Protein AF-A0A9P7FDF6-F1 (afdb_monomer_lite)

Foldseek 3Di:
DLQCCVFPCVVPQAEAEAEDCDDDDPVRVVVVVVRHPHHYHYYHAPPCLQADDPPDDVVVLQVQLVVCVVVVPPPSNDRNVVSVVSNVVPNVCVDPVNVPDPDDDDDDPPDHDPHHDPDDVVVVCVVVVNDDDDDDDDDDDCSVCVCPVVVVVVVVVVVVVVVVPPPPDDD

pLDDT: mean 92.65, std 12.64, range [38.56, 98.75]

Structure (mmCIF, N/CA/C/O backbone):
data_AF-A0A9P7FDF6-F1
#
_entry.id   AF-A0A9P7FDF6-F1
#
loop_
_atom_site.group_PDB
_atom_site.id
_atom_site.type_symbol
_atom_site.label_atom_id
_atom_site.label_alt_id
_atom_site.label_comp_id
_atom_site.label_asym_id
_atom_site.label_entity_id
_atom_site.label_seq_id
_atom_site.pdbx_PDB_ins_code
_atom_site.Cartn_x
_atom_site.Cartn_y
_atom_site.Cartn_z
_atom_site.occupancy
_atom_site.B_iso_or_equiv
_atom_site.auth_seq_id
_atom_site.auth_comp_id
_atom_site.auth_asym_id
_atom_site.auth_atom_id
_atom_site.pdbx_PDB_model_num
ATOM 1 N N . MET A 1 1 ? -6.580 10.955 6.984 1.00 92.31 1 MET A N 1
ATOM 2 C CA . MET A 1 1 ? -6.938 10.456 8.333 1.00 92.31 1 MET A CA 1
ATOM 3 C C . MET A 1 1 ? -8.246 11.041 8.849 1.00 92.31 1 MET A C 1
ATOM 5 O O . MET A 1 1 ? -9.162 10.263 9.048 1.00 92.31 1 MET A O 1
ATOM 9 N N . LYS A 1 2 ? -8.393 12.373 8.968 1.00 94.31 2 LYS A N 1
ATOM 10 C CA . LYS A 1 2 ? -9.653 13.003 9.414 1.00 94.31 2 LYS A CA 1
ATOM 11 C C . LYS A 1 2 ? -10.905 12.474 8.693 1.00 94.31 2 LYS A C 1
ATOM 13 O O . LYS A 1 2 ? -11.865 12.114 9.348 1.00 94.31 2 LYS A O 1
ATOM 18 N N . GLN A 1 3 ? -10.859 12.329 7.365 1.00 96.00 3 GLN A N 1
ATOM 19 C CA . GLN A 1 3 ? -11.958 11.736 6.585 1.00 96.00 3 GLN A CA 1
ATOM 20 C C . GLN A 1 3 ? -12.319 10.305 7.027 1.00 96.00 3 GLN A C 1
ATOM 22 O O . GLN A 1 3 ? -13.494 9.975 7.111 1.00 96.00 3 GLN A O 1
ATOM 27 N N . LEU A 1 4 ? -11.333 9.458 7.341 1.00 96.81 4 LEU A N 1
ATOM 28 C CA . LEU A 1 4 ? -11.598 8.109 7.850 1.00 96.81 4 LEU A CA 1
ATOM 29 C C . LEU A 1 4 ? -12.177 8.136 9.257 1.00 96.81 4 LEU A C 1
ATOM 31 O O . LEU A 1 4 ? -13.121 7.404 9.524 1.00 96.81 4 LEU A O 1
ATOM 35 N N . GLU A 1 5 ? -11.641 8.978 10.135 1.00 97.62 5 GLU A N 1
ATOM 36 C CA . GLU A 1 5 ? -12.155 9.135 11.497 1.00 97.62 5 GLU A CA 1
ATOM 37 C C . GLU A 1 5 ? -13.597 9.643 11.494 1.00 97.62 5 GLU A C 1
ATOM 39 O O . GLU A 1 5 ? -14.474 9.012 12.081 1.00 97.62 5 GLU A O 1
ATOM 44 N N . ASP A 1 6 ? -13.868 10.724 10.762 1.00 96.69 6 ASP A N 1
ATOM 45 C CA . ASP A 1 6 ? -15.186 11.348 10.694 1.00 96.69 6 ASP A CA 1
ATOM 46 C C . ASP A 1 6 ? -16.238 10.375 10.138 1.00 96.69 6 ASP A C 1
ATOM 48 O O . ASP A 1 6 ? -17.346 10.295 10.676 1.00 96.69 6 ASP A O 1
ATOM 52 N N . ARG A 1 7 ? -15.897 9.604 9.098 1.00 97.88 7 ARG A N 1
ATOM 53 C CA . ARG A 1 7 ? -16.861 8.763 8.371 1.00 97.88 7 ARG A CA 1
ATOM 54 C C . ARG A 1 7 ? -16.970 7.331 8.886 1.00 97.88 7 ARG A C 1
ATOM 56 O O . ARG A 1 7 ? -18.032 6.731 8.746 1.00 97.88 7 ARG A O 1
ATOM 63 N N . PHE A 1 8 ? -15.915 6.784 9.486 1.00 98.06 8 PHE A N 1
ATOM 64 C CA . PHE A 1 8 ? -15.826 5.362 9.825 1.00 98.06 8 PHE A CA 1
ATOM 65 C C . PHE A 1 8 ? -15.177 5.126 11.195 1.00 98.06 8 PHE A C 1
ATOM 67 O O . PHE A 1 8 ? -15.845 4.720 12.148 1.00 98.06 8 PHE A O 1
ATOM 74 N N . ASN A 1 9 ? -13.872 5.372 11.310 1.00 98.19 9 ASN A N 1
ATOM 75 C CA . ASN A 1 9 ? -13.055 4.692 12.308 1.00 98.19 9 ASN A CA 1
ATOM 76 C C . ASN A 1 9 ? -13.256 5.210 13.737 1.00 98.19 9 ASN A C 1
ATOM 78 O O . ASN A 1 9 ? -13.012 4.459 14.677 1.00 98.19 9 ASN A O 1
ATOM 82 N N . ARG A 1 10 ? -13.820 6.414 13.934 1.00 96.69 10 ARG A N 1
ATOM 83 C CA . ARG A 1 10 ? -14.164 6.877 15.289 1.00 96.69 10 ARG A CA 1
ATOM 84 C C . ARG A 1 10 ? -15.175 5.968 15.994 1.00 96.69 10 ARG A C 1
ATOM 86 O O . ARG A 1 10 ? -15.211 5.948 17.219 1.00 96.69 10 ARG A O 1
ATOM 93 N N . LYS A 1 11 ? -15.988 5.225 15.232 1.00 97.38 11 LYS A N 1
ATOM 94 C CA . LYS A 1 11 ? -17.015 4.306 15.750 1.00 97.38 11 LYS A CA 1
ATOM 95 C C . LYS A 1 11 ? -16.437 2.942 16.138 1.00 97.38 11 LYS A C 1
ATOM 97 O O . LYS A 1 11 ? -16.903 2.348 17.101 1.00 97.38 11 LYS A O 1
ATOM 102 N N . PHE A 1 12 ? -15.435 2.463 15.397 1.00 98.12 12 PHE A N 1
ATOM 103 C CA . PHE A 1 12 ? -14.930 1.086 15.497 1.00 98.12 12 PHE A CA 1
ATOM 104 C C . PHE A 1 12 ? -13.533 0.976 16.119 1.00 98.12 12 PHE A C 1
ATOM 106 O O . PHE A 1 12 ? -13.178 -0.083 16.622 1.00 98.12 12 PHE A O 1
ATOM 113 N N . GLN A 1 13 ? -12.761 2.067 16.133 1.00 97.88 13 GLN A N 1
ATOM 114 C CA . GLN A 1 13 ? -11.452 2.170 16.788 1.00 97.88 13 GLN A CA 1
ATOM 115 C C . GLN A 1 13 ? -10.423 1.125 16.308 1.00 97.88 13 GLN A C 1
ATOM 117 O O . GLN A 1 13 ? -9.609 0.641 17.097 1.00 97.88 13 GLN A O 1
ATOM 122 N N . TYR A 1 14 ? -10.416 0.790 15.010 1.00 98.56 14 TYR A N 1
ATOM 123 C CA . TYR A 1 14 ? -9.384 -0.083 14.441 1.00 98.56 14 TYR A CA 1
ATOM 124 C C . TYR A 1 14 ? -8.014 0.611 14.424 1.00 98.56 14 TYR A C 1
ATOM 126 O O . TYR A 1 14 ? -7.947 1.824 14.196 1.00 98.56 14 TYR A O 1
ATOM 134 N N . PRO A 1 15 ? -6.915 -0.138 14.632 1.00 98.50 15 PRO A N 1
ATOM 135 C CA . PRO A 1 15 ? -5.579 0.433 14.702 1.00 98.50 15 PRO A CA 1
ATOM 136 C C . PRO A 1 15 ? -5.093 0.946 13.343 1.00 98.50 15 PRO A C 1
ATOM 138 O O . PRO A 1 15 ? -5.412 0.384 12.293 1.00 98.50 15 PRO A O 1
ATOM 141 N N . TYR A 1 16 ? -4.239 1.968 13.372 1.00 98.69 16 TYR A N 1
ATOM 142 C CA . TYR A 1 16 ? -3.488 2.428 12.206 1.00 98.69 16 TYR A CA 1
ATOM 143 C C . TYR A 1 16 ? -2.050 1.925 12.253 1.00 98.69 16 TYR A C 1
ATOM 145 O O . TYR A 1 16 ? -1.364 2.072 13.262 1.00 98.69 16 TYR A O 1
ATOM 153 N N . VAL A 1 17 ? -1.564 1.409 11.126 1.00 98.69 17 VAL A N 1
ATOM 154 C CA . VAL A 1 17 ? -0.155 1.059 10.934 1.00 98.69 17 VAL A CA 1
ATOM 155 C C . VAL A 1 17 ? 0.403 1.927 9.816 1.00 98.69 17 VAL A C 1
ATOM 157 O O . VAL A 1 17 ? -0.023 1.822 8.667 1.00 98.69 17 VAL A O 1
ATOM 160 N N . PHE A 1 18 ? 1.361 2.782 10.155 1.00 98.69 18 PHE A N 1
ATOM 161 C CA . PHE A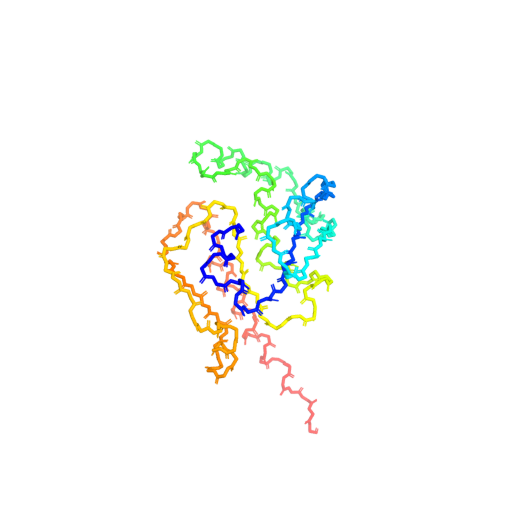 1 18 ? 2.096 3.606 9.205 1.00 98.69 18 PHE A CA 1
ATOM 162 C C . PHE A 1 18 ? 3.445 2.954 8.924 1.00 98.69 18 PHE A C 1
ATOM 164 O O . PHE A 1 18 ? 4.209 2.694 9.851 1.00 98.69 18 PHE A O 1
ATOM 171 N N . LEU A 1 19 ? 3.742 2.700 7.651 1.00 98.62 19 LEU A N 1
ATOM 172 C CA . LEU A 1 19 ? 5.014 2.132 7.204 1.00 98.62 19 LEU A CA 1
ATOM 173 C C . LEU A 1 19 ? 5.714 3.128 6.282 1.00 98.62 19 LEU A C 1
ATOM 175 O O . LEU A 1 19 ? 5.059 3.726 5.430 1.00 98.62 19 LEU A O 1
ATOM 179 N N . ASN A 1 20 ? 7.021 3.297 6.455 1.00 98.38 20 ASN A N 1
ATOM 180 C CA . ASN A 1 20 ? 7.838 4.164 5.609 1.00 98.38 20 ASN A CA 1
ATOM 181 C C . ASN A 1 20 ? 9.241 3.580 5.432 1.00 98.38 20 ASN A C 1
ATOM 183 O O . ASN A 1 20 ? 9.702 2.821 6.284 1.00 98.38 20 ASN A O 1
ATOM 187 N N . ASP A 1 21 ? 9.914 3.918 4.337 1.00 97.69 21 ASP A N 1
ATOM 188 C CA . ASP A 1 21 ? 11.304 3.523 4.082 1.00 97.69 21 ASP A CA 1
ATOM 189 C C . ASP A 1 21 ? 12.320 4.335 4.895 1.00 97.69 21 ASP A C 1
ATOM 191 O O . ASP A 1 21 ? 13.459 3.907 5.067 1.00 97.69 21 ASP A O 1
ATOM 195 N N . GLU A 1 22 ? 11.880 5.447 5.483 1.00 97.69 22 GLU A N 1
ATOM 196 C CA . GLU A 1 22 ? 12.649 6.257 6.424 1.00 97.69 22 GLU A CA 1
ATOM 197 C C . GLU A 1 22 ? 11.948 6.388 7.790 1.00 97.69 22 GLU A C 1
ATOM 199 O O . GLU A 1 22 ? 10.717 6.298 7.881 1.00 97.69 22 GLU A O 1
ATOM 204 N N . PRO A 1 23 ? 12.687 6.650 8.884 1.00 98.31 23 PRO A N 1
ATOM 205 C CA . PRO A 1 23 ? 12.083 6.868 10.193 1.00 98.31 23 PRO A CA 1
ATOM 206 C C . PRO A 1 23 ? 11.100 8.046 10.196 1.00 98.31 23 PRO A C 1
ATOM 208 O O . PRO A 1 23 ? 11.442 9.170 9.832 1.00 98.31 23 PRO A O 1
ATOM 211 N N . PHE A 1 24 ? 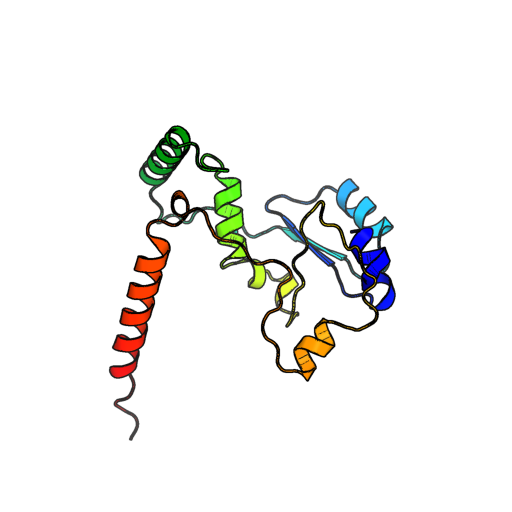9.883 7.818 10.693 1.00 98.44 24 PHE A N 1
ATOM 212 C CA . PHE A 1 24 ? 8.913 8.898 10.874 1.00 98.44 24 PHE A CA 1
ATOM 213 C C . PHE A 1 24 ? 9.411 9.942 11.878 1.00 98.44 24 PHE A C 1
ATOM 215 O O . PHE A 1 24 ? 9.776 9.609 13.012 1.00 98.44 24 PHE A O 1
ATOM 222 N N . MET A 1 25 ? 9.325 11.216 11.493 1.00 98.38 25 MET A N 1
ATOM 223 C CA . MET A 1 25 ? 9.616 12.345 12.375 1.00 98.38 25 MET A CA 1
ATOM 224 C C . MET A 1 25 ? 8.689 12.352 13.594 1.00 98.38 25 MET A C 1
ATOM 226 O O . MET A 1 25 ? 7.501 12.039 13.501 1.00 98.38 25 MET A O 1
ATOM 230 N N . GLN A 1 26 ? 9.203 12.799 14.741 1.00 98.19 26 GLN A N 1
ATOM 231 C CA . GLN A 1 26 ? 8.393 12.887 15.958 1.00 98.19 26 GLN A CA 1
ATOM 232 C C . GLN A 1 26 ? 7.200 13.834 15.794 1.00 98.19 26 GLN A C 1
ATOM 234 O O . GLN A 1 26 ? 6.120 13.524 16.287 1.00 98.19 26 GLN A O 1
ATOM 239 N N . SER A 1 27 ? 7.352 14.940 15.061 1.00 98.12 27 SER A N 1
ATOM 240 C CA . SER A 1 27 ? 6.246 15.854 14.750 1.00 98.12 27 SER A CA 1
ATOM 241 C C . SER A 1 27 ? 5.122 15.158 13.978 1.00 98.12 27 SER A C 1
ATOM 243 O O . SER A 1 27 ? 3.955 15.355 14.300 1.00 98.12 27 SER A O 1
ATOM 245 N N . PHE A 1 28 ? 5.452 14.294 13.012 1.00 97.94 28 PHE A N 1
ATOM 246 C CA . PHE A 1 28 ? 4.461 13.499 12.284 1.00 97.94 28 PHE A CA 1
ATOM 247 C C . PHE A 1 28 ? 3.665 12.604 13.237 1.00 97.94 28 PHE A C 1
ATOM 249 O O . PHE A 1 28 ? 2.437 12.649 13.238 1.00 97.94 28 PHE A O 1
ATOM 256 N N . LYS A 1 29 ? 4.355 11.860 14.111 1.00 98.38 29 LYS A N 1
ATOM 257 C CA . LYS A 1 29 ? 3.697 10.976 15.085 1.00 98.38 29 LYS A CA 1
ATOM 258 C C . LYS A 1 29 ? 2.755 11.742 16.017 1.00 98.38 29 LYS A C 1
ATOM 260 O O . LYS A 1 29 ? 1.622 11.312 16.20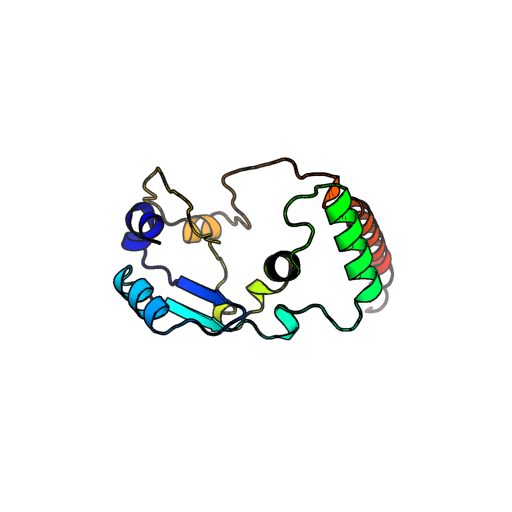3 1.00 98.38 29 LYS A O 1
ATOM 265 N N . HIS A 1 30 ? 3.179 12.906 16.523 1.00 98.00 30 HIS A N 1
ATOM 266 C CA . HIS A 1 30 ? 2.337 13.764 17.367 1.00 98.00 30 HIS A CA 1
ATOM 267 C C . HIS A 1 30 ? 1.063 14.220 16.648 1.00 98.00 30 HIS A C 1
ATOM 269 O O . HIS A 1 30 ? -0.015 14.160 17.234 1.00 98.00 30 HIS A O 1
ATOM 275 N N . HIS A 1 31 ? 1.161 14.635 15.381 1.00 97.19 31 HIS A N 1
ATOM 276 C CA . HIS A 1 31 ? -0.020 15.025 14.609 1.00 97.19 31 HIS A CA 1
ATOM 277 C C . HIS A 1 31 ? -0.983 13.855 14.398 1.00 97.19 31 HIS A C 1
ATOM 279 O O . HIS A 1 31 ? -2.186 14.035 14.532 1.00 97.19 31 HIS A O 1
ATOM 285 N N . ILE A 1 32 ? -0.471 12.661 14.098 1.00 97.44 32 ILE A N 1
ATOM 286 C CA . ILE A 1 32 ? -1.307 11.471 13.906 1.00 97.44 32 ILE A CA 1
ATOM 287 C C . ILE A 1 32 ? -2.011 11.069 15.209 1.00 97.44 32 ILE A C 1
ATOM 289 O O . ILE A 1 32 ? -3.217 10.833 15.191 1.00 97.44 32 ILE A O 1
ATOM 293 N N . TRP A 1 33 ? -1.302 11.050 16.343 1.00 97.19 33 TRP A N 1
ATOM 294 C CA . TRP A 1 33 ? -1.907 10.750 17.647 1.00 97.19 33 TRP A CA 1
ATOM 295 C C . TRP A 1 33 ? -2.979 11.763 18.059 1.00 97.19 33 TRP A C 1
ATOM 297 O O . TRP A 1 33 ? -3.951 11.387 18.697 1.00 97.19 33 TRP A O 1
ATOM 307 N N . ALA A 1 34 ? -2.851 13.032 17.667 1.00 96.75 34 ALA A N 1
ATOM 308 C CA . ALA A 1 34 ? -3.869 14.043 17.952 1.00 96.75 34 ALA A CA 1
ATOM 309 C C . ALA A 1 34 ? -5.166 13.867 17.134 1.00 96.75 34 ALA A C 1
ATOM 311 O O . ALA A 1 34 ? -6.171 14.506 17.440 1.00 96.75 34 ALA A O 1
ATOM 312 N N . LEU A 1 35 ? -5.151 13.044 16.078 1.00 96.62 35 LEU A N 1
ATOM 313 C CA . LEU A 1 35 ? -6.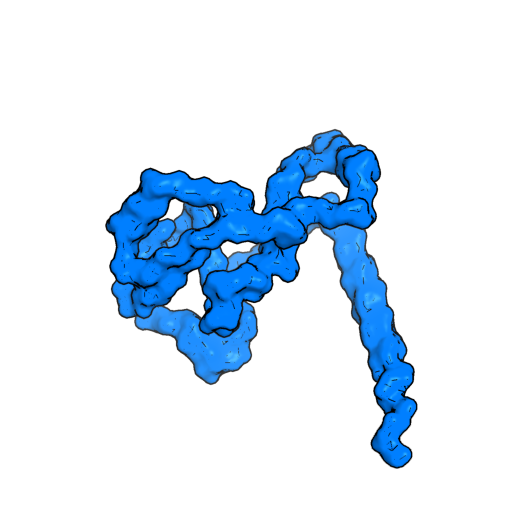278 12.876 15.157 1.00 96.62 35 LEU A CA 1
ATOM 314 C C . LEU A 1 35 ? -7.155 11.656 15.457 1.00 96.62 35 LEU A C 1
ATOM 316 O O . LEU A 1 35 ? -8.230 11.559 14.873 1.00 96.62 35 LEU A O 1
ATOM 320 N N . THR A 1 36 ? -6.726 10.728 16.314 1.00 97.50 36 THR A N 1
ATOM 321 C CA . THR A 1 36 ? -7.476 9.499 16.610 1.00 97.50 36 THR A CA 1
ATOM 322 C C . THR A 1 36 ? -7.247 9.030 18.043 1.00 97.50 36 THR A C 1
ATOM 324 O O . THR A 1 36 ? -6.178 9.238 18.608 1.00 97.50 36 THR A O 1
ATOM 327 N N . ASN A 1 37 ? -8.241 8.341 18.601 1.00 96.56 37 ASN A N 1
ATOM 328 C CA . ASN A 1 37 ? -8.104 7.609 19.862 1.00 96.56 37 ASN A CA 1
ATOM 329 C C . ASN A 1 37 ? -7.704 6.139 19.645 1.00 96.56 37 ASN A C 1
ATOM 331 O O . ASN A 1 37 ? -7.435 5.430 20.615 1.00 96.56 37 ASN A O 1
ATOM 335 N N . ALA A 1 38 ? -7.666 5.673 18.392 1.00 98.19 38 ALA A N 1
ATOM 336 C CA . ALA A 1 38 ? -7.267 4.315 18.068 1.00 98.19 38 ALA A CA 1
ATOM 337 C C . ALA A 1 38 ? -5.762 4.109 18.296 1.00 98.19 38 ALA A C 1
ATOM 339 O O . ALA A 1 38 ? -4.965 5.049 18.276 1.00 98.19 38 ALA A O 1
ATOM 340 N N . THR A 1 39 ? -5.347 2.855 18.474 1.00 98.25 39 THR A N 1
ATOM 341 C CA . THR A 1 39 ? -3.921 2.516 18.541 1.00 98.25 39 THR A CA 1
ATOM 342 C C . THR A 1 39 ? -3.226 2.870 17.225 1.00 98.25 39 THR A C 1
ATOM 344 O O . THR A 1 39 ? -3.738 2.584 16.144 1.00 98.25 39 THR A O 1
ATOM 347 N N . VAL A 1 40 ? -2.039 3.471 17.312 1.00 98.56 40 VAL A N 1
ATOM 348 C CA . VAL A 1 40 ? -1.229 3.832 16.145 1.00 98.56 40 VAL A CA 1
ATOM 349 C C . VAL A 1 40 ? 0.171 3.254 16.284 1.00 98.56 40 VAL A C 1
ATOM 351 O O . VAL A 1 40 ? 0.856 3.507 17.274 1.00 98.56 40 VAL A O 1
ATOM 354 N N . GLU A 1 41 ? 0.611 2.531 15.261 1.00 98.56 41 GLU A N 1
ATOM 355 C CA . GLU A 1 41 ? 1.940 1.938 15.163 1.00 98.56 41 GLU A CA 1
ATOM 356 C C . GLU A 1 41 ? 2.702 2.541 13.976 1.00 98.56 41 GLU A C 1
ATOM 358 O O . GLU A 1 41 ? 2.131 2.796 12.914 1.00 98.56 41 GLU A O 1
ATOM 363 N N . PHE A 1 42 ? 4.007 2.757 14.149 1.00 98.75 42 PHE A N 1
ATOM 364 C CA . PHE A 1 42 ? 4.899 3.279 13.111 1.00 98.75 42 PHE A CA 1
ATOM 365 C C . PHE A 1 42 ? 6.032 2.279 12.885 1.00 98.75 42 PHE A C 1
ATOM 367 O O . PHE A 1 42 ? 6.768 1.977 13.823 1.00 98.75 42 PHE A O 1
ATOM 374 N N . GLY A 1 43 ? 6.178 1.785 11.658 1.00 98.38 43 GLY A N 1
ATOM 375 C CA . GLY A 1 43 ? 7.202 0.817 11.268 1.00 98.38 43 GLY A CA 1
ATOM 376 C C . GLY A 1 43 ? 8.155 1.373 10.215 1.00 98.38 43 GLY A C 1
ATOM 377 O O . GLY A 1 43 ? 7.733 2.078 9.297 1.00 98.38 43 GLY A O 1
ATOM 378 N N . LEU A 1 44 ? 9.438 1.033 10.353 1.00 98.62 44 LEU A N 1
ATOM 379 C CA . LEU A 1 44 ? 10.447 1.240 9.318 1.00 98.62 44 LEU A CA 1
ATOM 380 C C . LEU A 1 44 ? 10.486 0.001 8.423 1.00 98.62 44 LEU A C 1
ATOM 382 O O . LEU A 1 44 ? 10.686 -1.109 8.914 1.00 98.62 44 LEU A O 1
ATOM 386 N N . ILE A 1 45 ? 10.322 0.188 7.116 1.00 98.56 45 ILE A N 1
ATOM 387 C CA . ILE A 1 45 ? 10.368 -0.910 6.155 1.00 98.56 45 ILE A CA 1
ATOM 388 C C . ILE A 1 45 ? 11.798 -1.478 6.122 1.00 98.56 45 ILE A C 1
ATOM 390 O O . ILE A 1 45 ? 12.745 -0.722 5.894 1.00 98.56 45 ILE A O 1
ATOM 394 N N . PRO A 1 46 ? 11.986 -2.802 6.300 1.00 98.00 46 PRO A N 1
ATOM 395 C CA . PRO A 1 46 ? 13.298 -3.419 6.151 1.00 98.00 46 PRO A CA 1
ATOM 396 C C . PRO A 1 46 ? 13.901 -3.128 4.775 1.00 98.00 46 PRO A C 1
ATOM 398 O O . PRO A 1 46 ? 13.213 -3.232 3.758 1.00 98.00 46 PRO A O 1
ATOM 401 N N . SER A 1 47 ? 15.201 -2.826 4.733 1.00 96.56 47 SER A N 1
ATOM 402 C CA . SER A 1 47 ? 15.892 -2.420 3.501 1.00 96.56 47 SER A CA 1
ATOM 403 C C . SER A 1 47 ? 15.652 -3.388 2.334 1.00 96.56 47 SER A C 1
ATOM 405 O O . SER A 1 47 ? 15.284 -2.951 1.247 1.00 96.56 47 SER A O 1
ATOM 407 N N . ASP A 1 48 ? 15.737 -4.701 2.567 1.00 96.31 48 ASP A N 1
ATOM 408 C CA . ASP A 1 48 ? 15.577 -5.728 1.522 1.00 96.31 48 ASP A CA 1
ATOM 409 C C . ASP A 1 48 ? 14.133 -5.840 0.984 1.00 96.31 48 ASP A C 1
ATOM 411 O O . ASP A 1 48 ? 13.876 -6.329 -0.127 1.00 96.31 48 ASP A O 1
ATOM 415 N N . HIS A 1 49 ? 13.160 -5.368 1.767 1.00 97.31 49 HIS A N 1
ATOM 416 C CA . HIS A 1 49 ? 11.753 -5.304 1.374 1.00 97.31 49 HIS A CA 1
ATOM 417 C C . HIS A 1 49 ? 11.443 -4.059 0.536 1.00 97.31 49 HIS A C 1
ATOM 419 O O . HIS A 1 49 ? 10.497 -4.089 -0.253 1.00 97.31 49 HIS A O 1
ATOM 425 N N . TRP A 1 50 ? 12.239 -2.994 0.661 1.00 98.12 50 TRP A N 1
ATOM 426 C CA . TRP A 1 50 ? 12.068 -1.759 -0.105 1.00 98.12 50 TRP A CA 1
ATOM 427 C C . TRP A 1 50 ? 12.959 -1.713 -1.345 1.00 98.12 50 TRP A C 1
ATOM 429 O O . TRP A 1 50 ? 12.466 -1.556 -2.463 1.00 98.12 50 TRP A O 1
ATOM 439 N N . HIS A 1 51 ? 14.263 -1.893 -1.153 1.00 96.31 51 HIS A N 1
ATOM 440 C CA . HIS A 1 51 ? 15.267 -1.686 -2.182 1.00 96.31 51 HIS A CA 1
ATOM 441 C C . HIS A 1 51 ? 15.288 -2.802 -3.222 1.00 96.31 51 HIS A C 1
ATOM 443 O O . HIS A 1 51 ? 14.872 -3.945 -2.997 1.00 96.31 51 HIS A O 1
ATOM 449 N N . GLN A 1 52 ? 15.787 -2.432 -4.398 1.00 92.75 52 GLN A N 1
ATOM 450 C CA . GLN A 1 52 ? 15.988 -3.348 -5.502 1.00 92.75 52 GLN A CA 1
ATOM 451 C C . GLN A 1 52 ? 16.950 -4.477 -5.090 1.00 92.75 52 GLN A C 1
ATOM 453 O O . GLN A 1 52 ? 18.012 -4.203 -4.531 1.00 92.75 52 GLN A O 1
ATOM 458 N N . PRO A 1 53 ? 16.607 -5.744 -5.369 1.00 94.50 53 PRO A N 1
ATOM 459 C CA . PRO A 1 53 ? 17.466 -6.861 -5.015 1.00 94.50 53 PRO A CA 1
ATOM 460 C C . PRO A 1 53 ? 18.700 -6.953 -5.923 1.00 94.50 53 PRO A C 1
ATOM 462 O O . PRO A 1 53 ? 18.683 -6.504 -7.070 1.00 94.50 53 PRO A O 1
ATOM 465 N N . SER A 1 54 ? 19.751 -7.612 -5.430 1.00 95.50 54 SER A N 1
ATOM 466 C CA . SER A 1 54 ? 21.077 -7.672 -6.069 1.00 95.50 54 SER A CA 1
ATOM 467 C C . SER A 1 54 ? 21.118 -8.358 -7.437 1.00 95.50 54 SER A C 1
ATOM 469 O O . SER A 1 54 ? 22.049 -8.132 -8.203 1.00 95.50 54 SER A O 1
ATOM 471 N N . TRP A 1 55 ? 20.127 -9.189 -7.769 1.00 95.94 55 TRP A N 1
ATOM 472 C CA . TRP A 1 55 ? 20.047 -9.861 -9.070 1.00 95.94 55 TRP A CA 1
ATOM 473 C C . TRP A 1 55 ? 19.474 -8.977 -10.187 1.00 95.94 55 TRP A C 1
ATOM 475 O O . TRP A 1 55 ? 19.372 -9.428 -11.328 1.00 95.94 55 TRP A O 1
ATOM 485 N N . ILE A 1 56 ? 19.049 -7.748 -9.882 1.00 96.06 56 ILE A N 1
ATOM 486 C CA . ILE A 1 56 ? 18.639 -6.791 -10.909 1.00 96.06 56 ILE A CA 1
ATOM 487 C C . ILE A 1 56 ? 19.869 -6.038 -11.408 1.00 96.06 56 ILE A C 1
ATOM 489 O O . ILE A 1 56 ? 20.561 -5.369 -10.645 1.00 96.06 56 ILE A O 1
ATOM 493 N N . ASP A 1 57 ? 20.098 -6.126 -12.714 1.00 96.69 57 ASP A N 1
ATOM 494 C CA . ASP A 1 57 ? 21.100 -5.339 -13.425 1.00 96.69 57 ASP A CA 1
ATOM 495 C C . ASP A 1 57 ? 20.685 -3.858 -13.451 1.00 96.69 57 ASP A C 1
ATOM 497 O O . ASP A 1 57 ? 19.746 -3.470 -14.157 1.00 96.69 57 ASP A O 1
ATOM 501 N N . GLU A 1 58 ? 21.382 -3.037 -12.665 1.00 94.75 58 GLU A N 1
ATOM 502 C CA . GLU A 1 58 ? 21.083 -1.613 -12.515 1.00 94.75 58 GLU A CA 1
ATOM 503 C C . GLU A 1 58 ? 21.365 -0.803 -13.787 1.00 94.75 58 GLU A C 1
ATOM 505 O O . GLU A 1 58 ? 20.652 0.162 -14.071 1.00 94.75 58 GLU A O 1
ATOM 510 N N . GLU A 1 59 ? 22.350 -1.197 -14.598 1.00 96.25 59 GLU A N 1
ATOM 511 C CA . GLU A 1 59 ? 22.641 -0.514 -15.860 1.00 96.25 59 GLU A CA 1
ATOM 512 C C . GLU A 1 59 ? 21.495 -0.743 -16.852 1.00 96.25 59 GLU A C 1
ATOM 514 O O . GLU A 1 59 ? 20.978 0.194 -17.471 1.00 96.25 59 GLU A O 1
ATOM 519 N N . ARG A 1 60 ? 21.031 -1.992 -16.957 1.00 95.94 60 ARG A N 1
ATOM 520 C CA . ARG A 1 60 ? 19.865 -2.340 -17.773 1.00 95.94 60 ARG A CA 1
ATOM 521 C C . ARG A 1 60 ? 18.589 -1.676 -17.255 1.00 95.94 60 ARG A C 1
ATOM 523 O O . ARG A 1 60 ? 17.785 -1.197 -18.060 1.00 95.94 60 ARG A O 1
ATOM 530 N N . ALA A 1 61 ? 18.386 -1.645 -15.938 1.00 94.69 61 ALA A N 1
ATOM 531 C CA . ALA A 1 61 ? 17.234 -0.990 -15.328 1.00 94.69 61 ALA A CA 1
ATOM 532 C C . ALA A 1 61 ? 17.238 0.520 -15.611 1.00 94.69 61 ALA A C 1
ATOM 534 O O . ALA A 1 61 ? 16.204 1.064 -16.000 1.00 94.69 61 ALA A O 1
ATOM 535 N N . SER A 1 62 ? 18.399 1.174 -15.503 1.00 94.50 62 SER A N 1
ATOM 536 C CA . SER A 1 62 ? 18.584 2.594 -15.824 1.00 94.50 62 SER A CA 1
ATOM 537 C C . SER A 1 62 ? 18.229 2.904 -17.273 1.00 94.50 62 SER A C 1
ATOM 539 O O . SER A 1 62 ? 17.367 3.744 -17.512 1.00 94.50 62 SER A O 1
ATOM 541 N N . LYS A 1 63 ? 18.773 2.147 -18.235 1.00 95.06 63 LYS A N 1
ATOM 542 C CA . LYS A 1 63 ? 18.450 2.316 -19.665 1.00 95.06 63 LYS A CA 1
ATOM 543 C C . LYS A 1 63 ? 16.952 2.176 -19.945 1.00 95.06 63 LYS A C 1
ATOM 545 O O . LYS A 1 63 ? 16.376 2.974 -20.674 1.00 95.06 63 LYS A O 1
ATOM 550 N N . SER A 1 64 ? 16.300 1.198 -19.315 1.00 92.00 64 SER A N 1
ATOM 551 C CA . SER A 1 64 ? 14.848 1.012 -19.430 1.00 92.00 64 SER A CA 1
ATOM 552 C C . SER A 1 64 ? 14.066 2.211 -18.876 1.00 92.00 64 SER A C 1
ATOM 554 O O . SER A 1 64 ? 13.086 2.651 -19.480 1.00 92.00 64 SER A O 1
ATOM 556 N N . ARG A 1 65 ? 14.507 2.790 -17.749 1.00 93.31 65 ARG A N 1
ATOM 557 C CA . ARG A 1 65 ? 13.929 4.029 -17.198 1.00 93.31 65 ARG A CA 1
ATOM 558 C C . ARG A 1 65 ? 14.136 5.217 -18.132 1.00 93.31 65 ARG A C 1
ATOM 560 O O . ARG A 1 65 ? 13.178 5.953 -18.344 1.00 93.31 65 ARG A O 1
ATOM 567 N N . ASP A 1 66 ? 15.311 5.362 -18.733 1.00 92.94 66 ASP A N 1
ATOM 568 C CA . ASP A 1 66 ? 15.602 6.428 -19.700 1.00 92.94 66 ASP A CA 1
ATOM 569 C C . ASP A 1 66 ? 14.740 6.314 -20.960 1.00 92.94 66 ASP A C 1
ATOM 571 O O . ASP A 1 66 ? 14.239 7.312 -21.481 1.00 92.94 66 ASP A O 1
ATOM 575 N N . ASP A 1 67 ? 14.496 5.096 -21.436 1.00 90.25 67 ASP A N 1
ATOM 576 C CA . ASP A 1 67 ? 13.595 4.873 -22.562 1.00 90.25 67 ASP A CA 1
ATOM 577 C C . ASP A 1 67 ? 12.138 5.150 -22.181 1.00 90.25 67 ASP A C 1
ATOM 579 O O . ASP A 1 67 ? 11.409 5.766 -22.958 1.00 90.25 67 ASP A O 1
ATOM 583 N N . MET A 1 68 ? 11.710 4.802 -20.963 1.00 88.94 68 MET A N 1
ATOM 584 C CA . MET A 1 68 ? 10.405 5.234 -20.457 1.00 88.94 68 MET A CA 1
ATOM 585 C C . MET A 1 68 ? 10.319 6.763 -20.380 1.00 88.94 68 MET A C 1
ATOM 587 O O . MET A 1 68 ? 9.289 7.289 -20.800 1.00 88.94 68 MET A O 1
ATOM 591 N N . ILE A 1 69 ? 11.388 7.455 -19.930 1.00 89.12 69 ILE A N 1
ATOM 592 C CA . ILE A 1 69 ? 11.556 8.929 -19.932 1.00 89.12 69 ILE A CA 1
ATOM 593 C C . ILE A 1 69 ? 11.240 9.520 -21.301 1.00 89.12 69 ILE A C 1
ATOM 595 O O . ILE A 1 69 ? 10.374 10.392 -21.395 1.00 89.12 69 ILE A O 1
ATOM 599 N N . LYS A 1 70 ? 11.881 9.001 -22.348 1.00 89.56 70 LYS A N 1
ATOM 600 C CA . LYS A 1 70 ? 11.692 9.457 -23.732 1.00 89.56 70 LYS A CA 1
ATOM 601 C C . LYS A 1 70 ? 10.273 9.227 -24.261 1.00 89.56 70 LYS A C 1
ATOM 603 O O . LYS A 1 70 ? 9.814 10.002 -25.090 1.00 89.56 70 LYS A O 1
ATOM 608 N N . ASN A 1 71 ? 9.585 8.190 -23.783 1.00 85.75 71 ASN A N 1
ATOM 609 C CA . ASN A 1 71 ? 8.230 7.822 -24.213 1.00 85.75 71 ASN A CA 1
ATOM 610 C C . ASN A 1 71 ? 7.115 8.392 -23.310 1.00 85.75 71 ASN A C 1
ATOM 612 O O . ASN A 1 71 ? 5.984 7.918 -23.356 1.00 85.75 71 ASN A O 1
ATOM 616 N N . ASP A 1 72 ? 7.436 9.375 -22.465 1.00 86.19 72 ASP A N 1
ATOM 617 C CA . ASP A 1 72 ? 6.497 10.116 -21.612 1.00 86.19 72 ASP A CA 1
ATOM 618 C C . ASP A 1 72 ? 5.602 9.267 -20.678 1.00 86.19 72 ASP A C 1
ATOM 620 O O . ASP A 1 72 ? 4.523 9.675 -20.260 1.00 86.19 72 ASP A O 1
ATOM 624 N N . VAL A 1 73 ? 6.072 8.087 -20.265 1.00 82.25 73 VAL A N 1
ATOM 625 C CA . VAL A 1 73 ? 5.365 7.218 -19.304 1.00 82.25 73 VAL A CA 1
ATOM 626 C C . VAL A 1 73 ? 5.213 7.878 -17.909 1.00 82.25 73 VAL A C 1
ATOM 628 O O . VAL A 1 73 ? 6.113 8.514 -17.366 1.00 82.25 73 VAL A O 1
ATOM 631 N N . ILE A 1 74 ? 4.073 7.752 -17.241 1.00 79.81 74 ILE A N 1
ATOM 632 C CA . ILE A 1 74 ? 3.878 8.402 -15.930 1.00 79.81 74 ILE A CA 1
ATOM 633 C C . ILE A 1 74 ? 4.838 7.786 -14.880 1.00 79.81 74 ILE A C 1
ATOM 635 O O . ILE A 1 74 ? 5.088 6.584 -14.895 1.00 79.81 74 ILE A O 1
ATOM 639 N N . TYR A 1 75 ? 5.446 8.609 -14.011 1.00 76.69 75 TYR A N 1
ATOM 640 C CA . TYR A 1 75 ? 6.431 8.214 -12.972 1.00 76.69 75 TYR A CA 1
ATOM 641 C C . TYR A 1 75 ? 7.690 7.457 -13.460 1.00 76.69 75 TYR A C 1
ATOM 643 O O . TYR A 1 75 ? 8.477 6.948 -12.661 1.00 76.69 75 TYR A O 1
ATOM 651 N N . ARG A 1 76 ? 7.927 7.447 -14.775 1.00 75.50 76 ARG A N 1
ATOM 652 C CA . ARG A 1 76 ? 8.976 6.730 -15.523 1.00 75.50 76 ARG A CA 1
ATOM 653 C C . ARG A 1 76 ? 10.376 6.674 -14.904 1.00 75.50 76 ARG A C 1
ATOM 655 O O . ARG A 1 76 ? 10.983 5.599 -14.887 1.00 75.50 76 ARG A O 1
ATOM 662 N N . GLY A 1 77 ? 10.870 7.797 -14.385 1.00 78.25 77 GLY A N 1
ATOM 663 C CA . GLY A 1 77 ? 12.225 7.919 -13.835 1.00 78.25 77 GLY A CA 1
ATOM 664 C C . GLY A 1 77 ? 12.359 7.619 -12.338 1.00 78.25 77 GLY A C 1
ATOM 665 O O . GLY A 1 77 ? 13.478 7.511 -11.848 1.00 78.25 77 GLY A O 1
ATOM 666 N N . SER A 1 78 ? 11.255 7.483 -11.596 1.00 90.50 78 SER A N 1
ATOM 667 C CA . SER A 1 78 ? 11.312 7.392 -10.133 1.00 90.50 78 SER A CA 1
ATOM 668 C C . SER A 1 78 ? 11.643 5.976 -9.654 1.00 90.50 78 SER A C 1
ATOM 670 O O . SER A 1 78 ? 10.863 5.038 -9.838 1.00 90.50 78 SER A O 1
ATOM 672 N N . VAL A 1 79 ? 12.799 5.821 -9.004 1.00 92.50 79 VAL A N 1
ATOM 673 C CA . VAL A 1 79 ? 13.198 4.564 -8.349 1.00 92.50 79 VAL A CA 1
ATOM 674 C C . VAL A 1 79 ? 12.310 4.283 -7.138 1.00 92.50 79 VAL A C 1
ATOM 676 O O . VAL A 1 79 ? 11.817 3.166 -6.993 1.00 92.50 79 VAL A O 1
ATOM 679 N N . SER A 1 80 ? 12.021 5.296 -6.316 1.00 93.88 80 SER A N 1
ATOM 680 C CA . SER A 1 80 ? 11.154 5.137 -5.142 1.00 93.88 80 SER A CA 1
ATOM 681 C C . SER A 1 80 ? 9.735 4.708 -5.522 1.00 93.88 80 SER A C 1
ATOM 683 O O . SER A 1 80 ? 9.149 3.871 -4.842 1.00 93.88 80 SER A O 1
ATOM 685 N N . TYR A 1 81 ? 9.206 5.174 -6.659 1.00 94.31 81 TYR A N 1
ATOM 686 C CA . TYR A 1 81 ? 7.908 4.717 -7.164 1.00 94.31 81 TYR A CA 1
ATOM 687 C C . TYR A 1 81 ? 7.920 3.221 -7.517 1.00 94.31 81 TYR A C 1
ATOM 689 O O . TYR A 1 81 ? 6.988 2.493 -7.183 1.00 94.31 81 TYR A O 1
ATOM 697 N N . ARG A 1 82 ? 9.003 2.722 -8.128 1.00 94.50 82 ARG A N 1
ATOM 698 C CA . ARG A 1 82 ? 9.160 1.287 -8.433 1.00 94.50 82 ARG A CA 1
ATOM 699 C C . ARG A 1 82 ? 9.307 0.449 -7.168 1.00 94.50 82 ARG A C 1
ATOM 701 O O . ARG A 1 82 ? 8.698 -0.619 -7.082 1.00 94.50 82 ARG A O 1
ATOM 708 N N . ASN A 1 83 ? 10.063 0.945 -6.190 1.00 96.88 83 ASN A N 1
ATOM 709 C CA . ASN A 1 83 ? 10.189 0.314 -4.877 1.00 96.88 83 ASN A CA 1
ATOM 710 C C . ASN A 1 83 ? 8.819 0.226 -4.190 1.00 96.88 83 ASN A C 1
ATOM 712 O O . ASN A 1 83 ? 8.438 -0.851 -3.739 1.00 96.88 83 ASN A O 1
ATOM 716 N N . MET A 1 84 ? 8.024 1.301 -4.226 1.00 96.94 84 MET A N 1
ATOM 717 C CA . MET A 1 84 ? 6.650 1.326 -3.715 1.00 96.94 84 MET A CA 1
ATOM 718 C C . MET A 1 84 ? 5.748 0.308 -4.427 1.00 96.94 84 MET A C 1
ATOM 720 O O . MET A 1 84 ? 5.048 -0.459 -3.758 1.00 96.94 84 MET A O 1
ATOM 724 N N . CYS A 1 85 ? 5.786 0.235 -5.764 1.00 96.38 85 CYS A N 1
ATOM 725 C CA . CYS A 1 85 ? 5.028 -0.764 -6.523 1.00 96.38 85 CYS A CA 1
ATOM 726 C C . CYS A 1 85 ? 5.416 -2.193 -6.116 1.00 96.38 85 CYS A C 1
ATOM 728 O O . CYS A 1 85 ? 4.537 -3.021 -5.869 1.00 96.38 85 CYS A O 1
ATOM 730 N N . ARG A 1 86 ? 6.719 -2.487 -5.993 1.00 97.12 86 ARG A N 1
ATOM 731 C 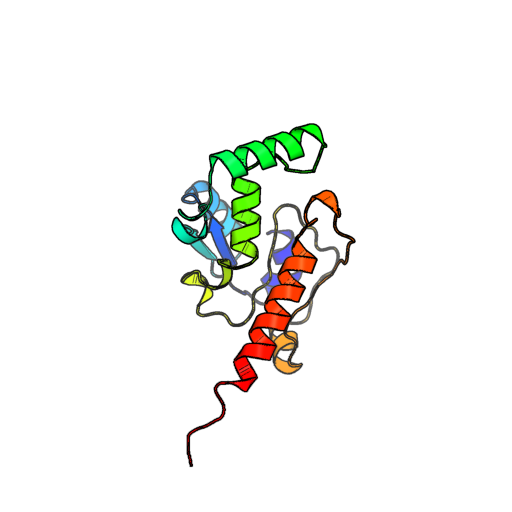CA . ARG A 1 86 ? 7.225 -3.792 -5.533 1.00 97.12 86 ARG A CA 1
ATOM 732 C C . ARG A 1 86 ? 6.770 -4.097 -4.107 1.00 97.12 86 ARG A C 1
ATOM 734 O O . ARG A 1 86 ? 6.277 -5.195 -3.847 1.00 97.12 86 ARG A O 1
ATOM 741 N N . PHE A 1 87 ? 6.905 -3.133 -3.201 1.00 98.25 87 PHE A N 1
ATOM 742 C CA . PHE A 1 87 ? 6.550 -3.282 -1.796 1.00 98.25 87 PHE A CA 1
ATOM 743 C C . PHE A 1 87 ? 5.063 -3.614 -1.620 1.00 98.25 87 PHE A C 1
ATOM 745 O O . PHE A 1 87 ? 4.719 -4.604 -0.970 1.00 98.25 87 PHE A O 1
ATOM 752 N N . ASN A 1 88 ? 4.186 -2.858 -2.284 1.00 98.06 88 ASN A N 1
ATOM 753 C CA . ASN A 1 88 ? 2.742 -3.086 -2.246 1.00 98.06 88 ASN A CA 1
ATOM 754 C C . ASN A 1 88 ? 2.310 -4.368 -2.975 1.00 98.06 88 ASN A C 1
ATOM 756 O O . ASN A 1 88 ? 1.295 -4.955 -2.612 1.00 98.06 88 ASN A O 1
ATOM 760 N N . SER A 1 89 ? 3.077 -4.836 -3.964 1.00 97.50 89 SER A N 1
ATOM 761 C CA . SER A 1 89 ? 2.767 -6.081 -4.684 1.00 97.50 89 SER A CA 1
ATOM 762 C C . SER A 1 89 ? 3.150 -7.344 -3.909 1.00 97.50 89 SER A C 1
ATOM 764 O O . SER A 1 89 ? 2.559 -8.396 -4.143 1.00 97.50 89 SER A O 1
ATOM 766 N N . GLY A 1 90 ? 4.153 -7.285 -3.021 1.00 96.81 90 GLY A N 1
ATOM 767 C CA . GLY A 1 90 ? 4.751 -8.515 -2.485 1.00 96.81 90 GLY A CA 1
ATOM 768 C C . GLY A 1 90 ? 5.311 -8.489 -1.065 1.00 96.81 90 GLY A C 1
ATOM 769 O O . GLY A 1 90 ? 5.622 -9.566 -0.556 1.00 96.81 90 GLY A O 1
ATOM 770 N N . PHE A 1 91 ? 5.446 -7.327 -0.420 1.00 97.94 91 PHE A N 1
ATOM 771 C CA . PHE A 1 91 ? 6.205 -7.215 0.834 1.00 97.94 91 PHE A CA 1
ATOM 772 C C . PHE A 1 91 ? 5.456 -6.578 1.997 1.00 97.94 91 PHE A C 1
ATOM 774 O O . PHE A 1 91 ? 5.770 -6.924 3.133 1.00 97.94 91 PHE A O 1
ATOM 781 N N . PHE A 1 92 ? 4.472 -5.704 1.764 1.00 98.25 92 PHE A N 1
ATOM 782 C CA . PHE A 1 92 ? 3.798 -5.007 2.866 1.00 98.25 92 PHE A CA 1
ATOM 783 C C . PHE A 1 92 ? 3.234 -5.991 3.907 1.00 98.25 92 PHE A C 1
ATOM 785 O O . PHE A 1 92 ? 3.540 -5.867 5.088 1.00 98.25 92 PHE A O 1
ATOM 792 N N . TYR A 1 93 ? 2.536 -7.047 3.468 1.00 97.31 93 TYR A N 1
ATOM 793 C CA . TYR A 1 93 ? 1.939 -8.069 4.339 1.00 97.31 93 TYR A CA 1
ATOM 794 C C . TYR A 1 93 ? 2.964 -8.930 5.095 1.00 97.31 93 TYR A C 1
ATOM 796 O O . TYR A 1 93 ? 2.581 -9.719 5.952 1.00 97.31 93 TYR A O 1
ATOM 804 N N . ARG A 1 94 ? 4.260 -8.812 4.779 1.00 97.88 94 ARG A N 1
ATOM 805 C CA . ARG A 1 94 ? 5.364 -9.495 5.475 1.00 97.88 94 ARG A CA 1
ATOM 806 C C . ARG A 1 94 ? 5.964 -8.649 6.594 1.00 97.88 94 ARG A C 1
ATOM 808 O O . ARG A 1 94 ? 6.830 -9.128 7.316 1.00 97.88 94 ARG A O 1
ATOM 815 N N . HIS A 1 95 ? 5.558 -7.386 6.716 1.00 98.56 95 HIS A N 1
ATOM 816 C CA . HIS A 1 95 ? 6.040 -6.511 7.775 1.00 98.56 95 HIS A CA 1
ATOM 817 C C . HIS A 1 95 ? 5.601 -7.049 9.146 1.00 98.56 95 HIS A C 1
ATOM 819 O O . HIS A 1 95 ? 4.463 -7.499 9.299 1.00 98.56 95 HIS A O 1
ATOM 825 N N . GLU A 1 96 ? 6.481 -6.983 10.148 1.00 98.19 96 GLU A N 1
ATOM 826 C CA . GLU A 1 96 ? 6.252 -7.552 11.487 1.00 98.19 96 GLU A CA 1
ATOM 827 C C . GLU A 1 96 ? 4.968 -7.022 12.146 1.00 98.19 96 GLU A C 1
ATOM 829 O O . GLU A 1 96 ? 4.150 -7.796 12.637 1.00 98.19 96 GLU A O 1
ATOM 834 N N . LEU A 1 97 ? 4.727 -5.710 12.037 1.00 98.56 97 LEU A N 1
ATOM 835 C CA . LEU A 1 97 ? 3.522 -5.054 12.555 1.00 98.56 97 LEU A CA 1
ATOM 836 C C . LEU A 1 97 ? 2.218 -5.582 11.939 1.00 98.56 97 LEU A C 1
ATOM 838 O O . LEU A 1 97 ? 1.167 -5.453 12.561 1.00 98.56 97 LEU A O 1
ATOM 842 N N . LEU A 1 98 ? 2.272 -6.182 10.744 1.00 98.25 98 LEU A N 1
ATOM 843 C CA . LEU A 1 98 ? 1.095 -6.725 10.069 1.00 98.25 98 LEU A CA 1
ATOM 844 C C . LEU A 1 98 ? 0.854 -8.216 10.330 1.00 98.25 98 LEU A C 1
ATOM 846 O O . LEU A 1 98 ? -0.235 -8.694 10.030 1.00 98.25 98 LEU A O 1
ATOM 850 N N . GLN A 1 99 ? 1.800 -8.947 10.936 1.00 98.25 99 GLN A N 1
ATOM 851 C CA . GLN A 1 99 ? 1.675 -10.407 11.114 1.00 98.25 99 GLN A CA 1
ATOM 852 C C . GLN A 1 99 ? 0.516 -10.822 12.030 1.00 98.25 99 GLN A C 1
ATOM 854 O O . GLN A 1 99 ? 0.042 -11.953 11.965 1.00 98.25 99 GLN A O 1
ATOM 859 N N . LYS A 1 100 ? 0.041 -9.905 12.876 1.00 98.00 100 LYS A N 1
ATOM 860 C CA . LYS A 1 100 ? -1.087 -10.119 13.792 1.00 98.00 100 LYS A CA 1
ATOM 861 C C . LYS A 1 100 ? -2.462 -9.834 13.174 1.00 98.00 100 LYS A C 1
ATOM 863 O O . LYS A 1 100 ? -3.469 -10.036 13.845 1.00 98.00 100 LYS A O 1
ATOM 868 N N . TYR A 1 101 ? -2.527 -9.357 11.927 1.00 98.19 101 TYR A N 1
ATOM 869 C CA . TYR A 1 101 ? -3.777 -8.942 11.288 1.00 98.19 101 TYR A CA 1
ATOM 870 C C . TYR A 1 101 ? -4.165 -9.849 10.115 1.00 98.19 101 TYR A C 1
ATOM 872 O O . TYR A 1 101 ? -3.342 -10.224 9.285 1.00 98.19 101 TYR A O 1
ATOM 880 N N . ARG A 1 102 ? -5.464 -10.163 10.016 1.00 97.75 102 ARG A N 1
ATOM 881 C CA . ARG A 1 102 ? -6.039 -10.964 8.920 1.00 97.75 102 ARG A CA 1
ATOM 882 C C . ARG A 1 102 ? -6.520 -10.120 7.736 1.00 97.75 102 ARG A C 1
ATOM 884 O O . ARG A 1 102 ? -6.499 -10.603 6.600 1.00 97.75 102 ARG A O 1
ATOM 891 N N . TYR A 1 103 ? -6.974 -8.900 8.011 1.00 98.50 103 TYR A N 1
ATOM 892 C CA . TYR A 1 103 ? -7.490 -7.939 7.040 1.00 98.50 103 TYR A CA 1
ATOM 893 C C . TYR A 1 103 ? -6.759 -6.607 7.188 1.00 98.50 103 TYR A C 1
ATOM 895 O O . TYR A 1 103 ? -6.290 -6.266 8.271 1.00 98.50 103 TYR A O 1
ATOM 903 N N . TYR A 1 104 ? -6.685 -5.850 6.096 1.00 98.44 104 TYR A N 1
ATOM 904 C CA . TYR A 1 104 ? -6.160 -4.491 6.087 1.00 98.44 104 TYR A CA 1
ATOM 905 C C . TYR A 1 104 ? -7.017 -3.623 5.168 1.00 98.44 104 TYR A C 1
ATOM 907 O O . TYR A 1 104 ? -7.537 -4.098 4.157 1.00 98.44 104 TYR A O 1
ATOM 915 N N . TRP A 1 105 ? -7.141 -2.342 5.508 1.00 98.44 105 TRP A N 1
ATOM 916 C CA . TRP A 1 105 ? -7.674 -1.323 4.611 1.00 98.44 105 TRP A CA 1
ATOM 917 C C . TRP A 1 105 ? -6.521 -0.402 4.220 1.00 98.44 105 TRP A C 1
ATOM 919 O O . TRP A 1 105 ? -6.015 0.359 5.042 1.00 98.44 105 TRP A O 1
ATOM 929 N N . ARG A 1 106 ? -6.083 -0.480 2.958 1.00 98.25 106 ARG A N 1
ATOM 930 C CA . ARG A 1 106 ? -5.067 0.432 2.418 1.00 98.25 106 ARG A CA 1
ATOM 931 C C . ARG A 1 106 ? -5.634 1.842 2.291 1.00 98.25 106 ARG A C 1
ATOM 933 O O . ARG A 1 106 ? -6.611 2.054 1.576 1.00 98.25 106 ARG A O 1
ATOM 940 N N . VAL A 1 107 ? -4.980 2.795 2.939 1.00 97.56 107 VAL A N 1
ATOM 941 C CA . VAL A 1 107 ? -5.324 4.215 2.889 1.00 97.56 107 VAL A CA 1
ATOM 942 C C . VAL A 1 107 ? -4.152 4.979 2.294 1.00 97.56 107 VAL A C 1
ATOM 944 O O . VAL A 1 107 ? -3.033 4.860 2.782 1.00 97.56 107 VAL A O 1
ATOM 947 N N . GLU A 1 108 ? -4.428 5.781 1.272 1.00 97.12 108 GLU A N 1
ATOM 948 C CA . GLU A 1 108 ? -3.469 6.723 0.696 1.00 97.12 108 GLU A CA 1
ATOM 949 C C . GLU A 1 108 ? -3.721 8.143 1.236 1.00 97.12 108 GLU A C 1
ATOM 951 O O . GLU A 1 108 ? -4.838 8.452 1.680 1.00 97.12 108 GLU A O 1
ATOM 956 N N . PRO A 1 109 ? -2.712 9.029 1.203 1.00 95.50 109 PRO A N 1
ATOM 957 C CA . PRO A 1 109 ? -2.920 10.462 1.381 1.00 95.50 109 PRO A CA 1
ATOM 958 C C . PRO A 1 109 ? -3.971 11.019 0.405 1.00 95.50 109 PRO A C 1
ATOM 960 O O . PRO A 1 109 ? -4.208 10.462 -0.663 1.00 95.50 109 PRO A O 1
ATOM 963 N N . ASP A 1 110 ? -4.612 12.122 0.792 1.00 94.56 110 ASP A N 1
ATOM 964 C CA . ASP A 1 110 ? -5.539 12.909 -0.042 1.00 94.56 110 ASP A CA 1
ATOM 965 C C . ASP A 1 110 ? -6.805 12.202 -0.568 1.00 94.56 110 ASP A C 1
ATOM 967 O O . ASP A 1 110 ? -7.556 12.770 -1.363 1.00 94.56 110 ASP A O 1
ATOM 971 N N . ILE A 1 111 ? -7.130 11.007 -0.065 1.00 95.81 111 ILE A N 1
ATOM 972 C CA . ILE A 1 111 ? -8.423 10.362 -0.336 1.00 95.81 111 ILE A CA 1
ATOM 973 C C . ILE A 1 111 ? -9.577 11.060 0.401 1.00 95.81 111 ILE A C 1
ATOM 975 O O . ILE A 1 111 ? -9.418 11.597 1.503 1.00 95.81 111 ILE A O 1
ATOM 979 N N . GLN A 1 112 ? -10.776 10.990 -0.182 1.00 96.00 112 GLN A N 1
ATOM 980 C CA . GLN A 1 112 ? -12.011 11.529 0.393 1.00 96.00 112 GLN A CA 1
ATOM 981 C C . GLN A 1 112 ? -13.065 10.430 0.546 1.00 96.00 112 GLN A C 1
ATOM 983 O O . GLN A 1 112 ? -13.256 9.613 -0.354 1.00 96.00 112 GLN A O 1
ATOM 988 N N . LEU A 1 113 ? -13.759 10.426 1.688 1.00 95.88 113 LEU A N 1
ATOM 989 C CA . LEU A 1 113 ? -14.912 9.564 1.938 1.00 95.88 113 LEU A CA 1
ATOM 990 C C . LEU A 1 113 ? -16.162 10.443 2.013 1.00 95.88 113 LEU A C 1
ATOM 992 O O . LEU A 1 113 ? -16.327 11.246 2.931 1.00 95.88 113 LEU A O 1
ATOM 996 N N . PHE A 1 114 ? -17.041 10.301 1.025 1.00 95.81 114 PHE A N 1
ATOM 997 C CA . PHE A 1 114 ? -18.243 11.134 0.917 1.00 95.81 114 PHE A CA 1
ATOM 998 C C . PHE A 1 114 ? -19.427 10.602 1.729 1.00 95.81 114 PHE A C 1
ATOM 1000 O O . PHE A 1 114 ? -20.332 11.368 2.049 1.00 95.81 114 PHE A O 1
ATOM 1007 N N . CYS A 1 115 ? -19.407 9.317 2.086 1.00 96.62 115 CYS A N 1
ATOM 1008 C CA . CYS A 1 115 ? -20.479 8.649 2.816 1.00 96.62 115 CYS A CA 1
ATOM 1009 C C . CYS A 1 115 ? -20.000 8.221 4.204 1.00 96.62 115 CYS A C 1
ATOM 1011 O O . CYS A 1 115 ? -18.850 7.804 4.362 1.00 96.62 115 CYS A O 1
ATOM 1013 N N . ASP A 1 116 ? -20.896 8.282 5.187 1.00 97.81 116 ASP A N 1
ATOM 1014 C CA . ASP A 1 116 ? -20.672 7.649 6.483 1.00 97.81 116 ASP A CA 1
ATOM 1015 C C . ASP A 1 116 ? -20.746 6.120 6.329 1.00 97.81 116 ASP A C 1
ATOM 1017 O O . ASP A 1 116 ? -21.570 5.586 5.585 1.00 97.81 116 ASP A O 1
ATOM 1021 N N . VAL A 1 117 ? -19.854 5.412 7.020 1.00 97.31 117 VAL A N 1
ATOM 1022 C CA . VAL A 1 117 ? -19.821 3.949 7.086 1.00 97.31 117 VAL A CA 1
ATOM 1023 C C . VAL A 1 117 ? -20.284 3.550 8.487 1.00 97.31 117 VAL A C 1
ATOM 1025 O O . VAL A 1 117 ? -19.583 3.782 9.475 1.00 97.31 117 VAL A O 1
ATOM 1028 N N . ASP A 1 118 ? -21.505 3.022 8.570 1.00 97.19 118 ASP A N 1
ATOM 1029 C CA . ASP A 1 118 ? -22.205 2.688 9.825 1.00 97.19 118 ASP A CA 1
ATOM 1030 C C . ASP A 1 118 ? -22.199 1.189 10.164 1.00 97.19 118 ASP A C 1
ATOM 1032 O O . ASP A 1 118 ? -22.790 0.768 11.154 1.00 97.19 118 ASP A O 1
ATOM 1036 N N . TYR A 1 119 ? -21.519 0.374 9.362 1.00 97.06 119 TYR A N 1
ATOM 1037 C CA . TYR A 1 119 ? -21.301 -1.050 9.613 1.00 97.06 119 TYR A CA 1
ATOM 1038 C C . TYR A 1 119 ? -19.803 -1.341 9.665 1.00 97.06 119 TYR A C 1
ATOM 1040 O O . TYR A 1 119 ? -19.011 -0.555 9.152 1.00 97.06 119 TYR A O 1
ATOM 1048 N N . ASP A 1 120 ? -19.417 -2.472 10.255 1.00 98.31 120 ASP A N 1
ATOM 1049 C CA . ASP A 1 120 ? -18.022 -2.905 10.318 1.00 98.31 120 ASP A CA 1
ATOM 1050 C C . ASP A 1 120 ? -17.626 -3.660 9.030 1.00 98.31 120 ASP A C 1
ATOM 1052 O O . ASP A 1 120 ? -18.090 -4.788 8.812 1.00 98.31 120 ASP A O 1
ATOM 1056 N N . PRO A 1 121 ? -16.779 -3.087 8.149 1.00 97.62 121 PRO A N 1
ATOM 1057 C CA . PRO A 1 121 ? -16.397 -3.741 6.906 1.00 97.62 121 PRO A CA 1
ATOM 1058 C C . PRO A 1 121 ? -15.516 -4.966 7.136 1.00 97.62 121 PRO A C 1
ATOM 1060 O O 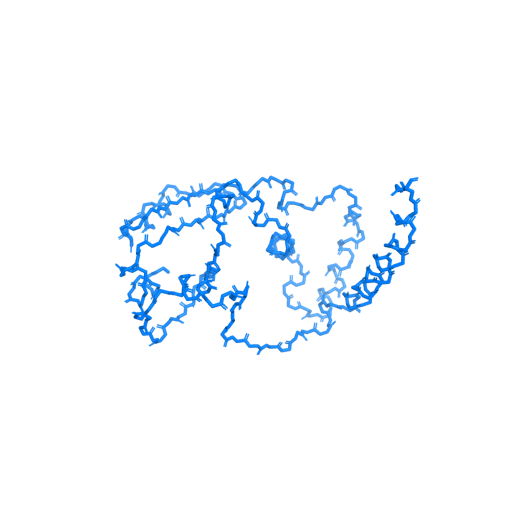. PRO A 1 121 ? -15.566 -5.893 6.335 1.00 97.62 121 PRO A O 1
ATOM 1063 N N . PHE A 1 122 ? -14.717 -5.002 8.205 1.00 98.44 122 PHE A N 1
ATOM 1064 C CA . PHE A 1 122 ? -13.831 -6.132 8.474 1.00 98.44 122 PHE A CA 1
ATOM 1065 C C . PHE A 1 122 ? -14.617 -7.345 8.962 1.00 98.44 122 PHE A C 1
ATOM 1067 O O . PHE A 1 122 ? -14.386 -8.450 8.467 1.00 98.44 122 PHE A O 1
ATOM 1074 N N . LEU A 1 123 ? -15.595 -7.144 9.849 1.00 98.12 123 LEU A N 1
ATOM 1075 C CA . LEU A 1 123 ? -16.510 -8.218 10.242 1.00 98.12 123 LEU A CA 1
ATOM 1076 C C . LEU A 1 123 ? -17.370 -8.676 9.064 1.00 98.12 123 LEU A C 1
ATOM 1078 O O . LEU A 1 123 ? -17.502 -9.874 8.845 1.00 98.12 123 LEU A O 1
ATOM 1082 N N . MET A 1 124 ? -17.859 -7.756 8.227 1.00 98.19 124 MET A N 1
ATOM 1083 C CA . MET A 1 124 ? -18.587 -8.130 7.009 1.00 98.19 124 MET A CA 1
ATOM 1084 C C . MET A 1 124 ? -17.736 -8.990 6.062 1.00 98.19 124 MET A C 1
ATOM 1086 O O . MET A 1 124 ? -18.221 -9.992 5.533 1.00 98.19 124 MET A O 1
ATOM 1090 N N . MET A 1 125 ? -16.460 -8.636 5.872 1.00 98.38 125 MET A N 1
ATOM 1091 C CA . MET A 1 125 ? -15.524 -9.433 5.077 1.00 98.38 125 MET A CA 1
ATOM 1092 C C . MET A 1 125 ? -15.333 -10.831 5.676 1.00 98.38 125 MET A C 1
ATOM 1094 O O . MET A 1 125 ? -15.357 -11.816 4.939 1.00 98.38 125 MET A O 1
ATOM 1098 N N . GLN A 1 126 ? -15.190 -10.925 6.999 1.00 98.06 126 GLN A N 1
ATOM 1099 C CA . GLN A 1 126 ? -15.052 -12.192 7.711 1.00 98.06 126 GLN A CA 1
ATOM 1100 C C . GLN A 1 126 ? -16.305 -13.066 7.599 1.00 98.06 126 GLN A C 1
ATOM 1102 O O . GLN A 1 126 ? -16.219 -14.189 7.105 1.00 98.06 126 GLN A O 1
ATOM 1107 N N . ASP A 1 127 ? -17.459 -12.548 8.008 1.00 98.31 127 ASP A N 1
ATOM 1108 C CA . ASP A 1 127 ? -18.708 -13.305 8.125 1.00 98.31 127 ASP A CA 1
ATOM 1109 C C . ASP A 1 127 ? -19.217 -13.787 6.763 1.00 98.31 127 ASP A C 1
ATOM 1111 O O . ASP A 1 127 ? -19.829 -14.848 6.648 1.00 98.31 127 ASP A O 1
ATOM 1115 N N . GLN A 1 128 ? -18.933 -13.026 5.703 1.00 98.38 128 GLN A N 1
ATOM 1116 C CA . GLN A 1 128 ? -19.328 -13.369 4.338 1.00 98.38 128 GLN A CA 1
ATOM 1117 C C . GLN A 1 128 ? -18.207 -14.021 3.517 1.00 98.38 128 GLN A C 1
ATOM 1119 O O . GLN A 1 128 ? -18.345 -14.143 2.294 1.00 98.38 128 GLN A O 1
ATOM 1124 N N . ASN A 1 129 ? -17.102 -14.426 4.155 1.00 97.94 129 ASN A N 1
ATOM 1125 C CA . ASN A 1 129 ? -15.953 -15.070 3.512 1.00 97.94 129 ASN A CA 1
ATOM 1126 C C . ASN A 1 129 ? -15.415 -14.294 2.290 1.00 97.94 129 ASN A C 1
ATOM 1128 O O . ASN A 1 129 ? -15.069 -14.877 1.258 1.00 97.94 129 ASN A O 1
ATOM 1132 N N . LYS A 1 130 ? -15.363 -12.961 2.374 1.00 98.31 130 LYS A N 1
ATOM 1133 C CA . LYS A 1 130 ? -14.802 -12.099 1.327 1.00 98.31 130 LYS A CA 1
ATOM 1134 C C . LYS A 1 130 ? -13.292 -11.991 1.500 1.00 98.31 130 LYS A C 1
ATOM 1136 O O . LYS A 1 130 ? -12.780 -11.811 2.600 1.00 98.31 130 LYS A O 1
ATOM 1141 N N . VAL A 1 131 ? -12.569 -12.052 0.386 1.00 97.94 131 VAL A N 1
ATOM 1142 C CA . VAL A 1 131 ? -11.096 -11.992 0.386 1.00 97.94 131 VAL A CA 1
ATOM 1143 C C . VAL A 1 131 ? -10.546 -10.638 -0.057 1.00 97.94 131 VAL A C 1
ATOM 1145 O O . VAL A 1 131 ? -9.422 -10.301 0.299 1.00 97.94 131 VAL A O 1
ATOM 1148 N N . TYR A 1 132 ? -11.323 -9.861 -0.818 1.00 98.25 132 TYR A N 1
ATOM 1149 C CA . TYR A 1 132 ? -10.911 -8.564 -1.348 1.00 98.25 132 TYR A CA 1
ATOM 1150 C C . TYR A 1 132 ? -12.122 -7.661 -1.619 1.00 98.25 132 TYR A C 1
ATOM 1152 O O . TYR A 1 132 ? -13.200 -8.158 -1.948 1.00 98.25 132 TYR A O 1
ATOM 1160 N N . SER A 1 133 ? -11.933 -6.346 -1.497 1.00 97.38 133 SER A N 1
ATOM 1161 C CA . SER A 1 133 ? -12.933 -5.316 -1.795 1.00 97.38 133 SER A CA 1
ATOM 1162 C C . SER A 1 133 ? -12.265 -4.121 -2.478 1.00 97.38 133 SER A C 1
ATOM 1164 O O . SER A 1 133 ? -11.112 -3.804 -2.185 1.00 97.38 133 SER A O 1
ATOM 1166 N N . PHE A 1 134 ? -12.981 -3.469 -3.392 1.00 97.69 134 PHE A N 1
ATOM 1167 C CA . PHE A 1 134 ? -12.520 -2.298 -4.138 1.00 97.69 134 PHE A CA 1
ATOM 1168 C C . PHE A 1 134 ? -13.681 -1.325 -4.374 1.00 97.69 134 PHE A C 1
ATOM 1170 O O . PHE A 1 134 ? -14.846 -1.716 -4.346 1.00 97.69 134 PHE A O 1
ATOM 1177 N N . THR A 1 135 ? -13.357 -0.059 -4.640 1.00 96.19 135 THR A N 1
ATOM 1178 C CA . THR A 1 135 ? -14.346 0.993 -4.937 1.00 96.19 135 THR A CA 1
ATOM 1179 C C . THR A 1 135 ? -14.289 1.487 -6.382 1.00 96.19 135 THR A C 1
ATOM 1181 O O . THR A 1 135 ? -15.305 1.929 -6.910 1.00 96.19 135 THR A O 1
ATOM 1184 N N . ILE A 1 136 ? -13.126 1.410 -7.039 1.00 96.62 136 ILE A N 1
ATOM 1185 C CA . ILE A 1 136 ? -12.891 1.926 -8.395 1.00 96.62 136 ILE A CA 1
ATOM 1186 C C . ILE A 1 136 ? -12.185 0.850 -9.230 1.00 96.62 136 ILE A C 1
ATOM 1188 O O . ILE A 1 136 ? -11.291 0.166 -8.736 1.00 96.62 136 ILE A O 1
ATOM 1192 N N . THR A 1 137 ? -12.574 0.719 -10.501 1.00 96.12 137 THR A N 1
ATOM 1193 C CA . THR A 1 137 ? -11.877 -0.099 -11.509 1.00 96.12 137 THR A CA 1
ATOM 1194 C C . THR A 1 137 ? -11.433 0.783 -12.662 1.00 96.12 137 THR A C 1
ATOM 1196 O O . THR A 1 137 ? -12.164 1.681 -13.074 1.00 96.12 137 THR A O 1
ATOM 1199 N N . LEU A 1 138 ? -10.219 0.550 -13.158 1.00 95.25 138 LEU A N 1
ATOM 1200 C CA . LEU A 1 138 ? -9.587 1.350 -14.205 1.00 95.25 138 LEU A CA 1
ATOM 1201 C C . LEU A 1 138 ? -8.878 0.431 -15.199 1.00 95.25 138 LEU A C 1
ATOM 1203 O O . LEU A 1 138 ? -8.447 -0.667 -14.843 1.00 95.25 138 LEU A O 1
ATOM 1207 N N . TYR A 1 139 ? -8.726 0.910 -16.431 1.00 95.88 139 TYR A N 1
ATOM 1208 C CA . TYR A 1 139 ? -7.772 0.331 -17.370 1.00 95.88 139 TYR A CA 1
ATOM 1209 C C . TYR A 1 139 ? -6.362 0.823 -17.038 1.00 95.88 139 TYR A C 1
ATOM 1211 O O . TYR A 1 139 ? -6.169 1.995 -16.722 1.00 95.88 139 TYR A O 1
ATOM 1219 N N . GLU A 1 140 ? -5.388 -0.079 -17.128 1.00 93.38 140 GLU A N 1
ATOM 1220 C CA . GLU A 1 140 ? -3.968 0.244 -16.976 1.00 93.38 140 GLU A CA 1
ATOM 1221 C C . GLU A 1 140 ? -3.382 0.739 -18.304 1.00 93.38 140 GLU A C 1
ATOM 1223 O O . GLU A 1 140 ? -3.841 0.355 -19.384 1.00 93.38 140 GLU A O 1
ATOM 1228 N N . PHE A 1 141 ? -2.337 1.561 -18.233 1.00 91.00 141 PHE A N 1
ATOM 1229 C CA . PHE A 1 141 ? -1.570 1.998 -19.391 1.00 91.00 141 PHE A CA 1
ATOM 1230 C C . PHE A 1 141 ? -0.722 0.832 -19.923 1.00 91.00 141 PHE A C 1
ATOM 1232 O O . PHE A 1 141 ? 0.223 0.412 -19.259 1.00 91.00 141 PHE A O 1
ATOM 1239 N N . PRO A 1 142 ? -0.961 0.313 -21.143 1.00 91.62 142 PRO A N 1
ATOM 1240 C CA . PRO A 1 142 ? -0.244 -0.872 -21.633 1.00 91.62 142 PRO A CA 1
ATOM 1241 C C . PRO A 1 142 ? 1.284 -0.708 -21.684 1.00 91.62 142 PRO A C 1
ATOM 1243 O O . PRO A 1 142 ? 2.023 -1.687 -21.597 1.00 91.62 142 PRO A O 1
ATOM 1246 N N . THR A 1 143 ? 1.763 0.534 -21.792 1.00 90.19 143 THR A N 1
ATOM 1247 C CA . THR A 1 143 ? 3.185 0.894 -21.807 1.00 90.19 143 THR A CA 1
ATOM 1248 C C . THR A 1 143 ? 3.896 0.651 -20.472 1.00 90.19 143 THR A C 1
ATOM 1250 O O . THR A 1 143 ? 5.115 0.495 -20.473 1.00 90.19 143 THR A O 1
ATOM 1253 N N . THR A 1 144 ? 3.177 0.572 -19.346 1.00 90.62 144 THR A N 1
ATOM 1254 C CA . THR A 1 144 ? 3.762 0.303 -18.018 1.00 90.62 144 THR A CA 1
ATOM 1255 C C . THR A 1 144 ? 3.920 -1.196 -17.741 1.00 90.62 144 THR A C 1
ATOM 1257 O O . THR A 1 144 ? 4.750 -1.591 -16.922 1.00 90.62 144 THR A O 1
ATOM 1260 N N . ILE A 1 145 ? 3.171 -2.043 -18.455 1.00 94.38 145 ILE A N 1
ATOM 1261 C CA . ILE A 1 145 ? 3.070 -3.492 -18.219 1.00 94.38 145 ILE A CA 1
ATOM 1262 C C . ILE A 1 145 ? 3.238 -4.359 -19.491 1.00 94.38 145 ILE A C 1
ATOM 1264 O O . ILE A 1 145 ? 2.579 -5.398 -19.606 1.00 94.38 145 ILE A O 1
ATOM 1268 N N . PRO A 1 146 ? 4.138 -4.025 -20.442 1.00 93.94 146 PRO A N 1
ATOM 1269 C CA . PRO A 1 146 ? 4.179 -4.661 -21.766 1.00 93.94 146 PRO A CA 1
ATOM 1270 C C . PRO A 1 146 ? 4.456 -6.171 -21.718 1.00 93.94 146 PRO A C 1
ATOM 1272 O O . PRO A 1 146 ? 4.034 -6.923 -22.595 1.00 93.94 146 PRO A O 1
ATOM 1275 N N . THR A 1 147 ? 5.166 -6.636 -20.689 1.00 96.56 147 THR A N 1
ATOM 1276 C CA . THR A 1 147 ? 5.556 -8.044 -20.526 1.00 96.56 147 THR A CA 1
ATOM 1277 C C . THR A 1 147 ? 4.828 -8.750 -19.384 1.00 96.56 147 THR A C 1
ATOM 1279 O O . THR A 1 147 ? 4.952 -9.970 -19.263 1.00 96.56 147 THR A O 1
ATOM 1282 N N . LEU A 1 148 ? 4.038 -8.029 -18.576 1.00 97.31 148 LEU A N 1
ATOM 1283 C CA . LEU A 1 148 ? 3.447 -8.556 -17.342 1.00 97.31 148 LEU A CA 1
ATOM 1284 C C . LEU A 1 148 ? 2.544 -9.762 -17.613 1.00 97.31 148 LEU A C 1
ATOM 1286 O O . LEU A 1 148 ? 2.723 -10.820 -17.015 1.00 97.31 148 LEU A O 1
ATOM 1290 N N . TRP A 1 149 ? 1.606 -9.634 -18.554 1.00 97.31 149 TRP A N 1
ATOM 1291 C CA . TRP A 1 149 ? 0.658 -10.713 -18.840 1.00 97.31 149 TRP A CA 1
ATOM 1292 C C . TRP A 1 149 ? 1.334 -11.961 -19.415 1.00 97.31 149 TRP A C 1
ATOM 1294 O O . TRP A 1 149 ? 0.964 -13.089 -19.093 1.00 97.31 149 TRP A O 1
ATOM 1304 N N . ASN A 1 150 ? 2.367 -11.779 -20.238 1.00 97.88 150 ASN A N 1
ATOM 1305 C CA . ASN A 1 150 ? 3.145 -12.902 -20.751 1.00 97.88 150 ASN A CA 1
ATOM 1306 C C . ASN A 1 150 ? 3.926 -13.600 -19.630 1.00 97.88 150 ASN A C 1
ATOM 1308 O O . ASN A 1 150 ? 3.913 -14.827 -19.577 1.00 97.88 150 ASN A O 1
ATOM 1312 N N . ALA A 1 151 ? 4.523 -12.847 -18.702 1.00 97.69 151 ALA A N 1
ATOM 1313 C CA . ALA A 1 151 ? 5.183 -13.416 -17.529 1.00 97.69 151 ALA A CA 1
ATOM 1314 C C . ALA A 1 151 ? 4.204 -14.208 -16.642 1.00 97.69 151 ALA A C 1
ATOM 1316 O O . ALA A 1 151 ? 4.523 -15.322 -16.227 1.00 97.69 151 ALA A O 1
ATOM 1317 N N . VAL A 1 152 ? 2.991 -13.686 -16.418 1.00 97.00 152 VAL A N 1
ATOM 1318 C CA . VAL A 1 152 ? 1.931 -14.379 -15.662 1.00 97.00 152 VAL A CA 1
ATOM 1319 C C . VAL A 1 152 ? 1.525 -15.686 -16.344 1.00 97.00 152 VAL A C 1
ATOM 1321 O O . VAL A 1 152 ? 1.477 -16.725 -15.690 1.00 97.00 152 VAL A O 1
ATOM 1324 N N . LYS A 1 153 ? 1.292 -15.679 -17.663 1.00 97.00 153 LYS A N 1
ATOM 1325 C CA . LYS A 1 153 ? 0.977 -16.907 -18.412 1.00 97.00 153 LYS A CA 1
ATOM 1326 C C . LYS A 1 153 ? 2.086 -17.953 -18.286 1.00 97.00 153 LYS A C 1
ATOM 1328 O O . LYS A 1 153 ? 1.788 -19.116 -18.026 1.00 97.00 153 LYS A O 1
ATOM 1333 N N . SER A 1 154 ? 3.349 -17.550 -18.418 1.00 97.12 154 SER A N 1
ATOM 1334 C CA . SER A 1 154 ? 4.490 -18.458 -18.250 1.00 97.12 154 SER A CA 1
ATOM 1335 C C . SER A 1 154 ? 4.555 -19.047 -16.839 1.00 97.12 154 SER A C 1
ATOM 1337 O O . SER A 1 154 ? 4.782 -20.246 -16.687 1.00 97.12 154 SER A O 1
ATOM 1339 N N . PHE A 1 155 ? 4.301 -18.233 -15.809 1.00 96.25 155 PHE A N 1
ATOM 1340 C CA . PHE A 1 155 ? 4.232 -18.693 -14.422 1.00 96.25 155 PHE A CA 1
ATOM 1341 C C . PHE A 1 155 ? 3.118 -19.731 -14.208 1.00 96.25 155 PHE A C 1
ATOM 1343 O O . PHE A 1 155 ? 3.353 -20.767 -13.583 1.00 96.25 155 PHE A O 1
ATOM 1350 N N . ILE A 1 156 ? 1.927 -19.501 -14.771 1.00 96.00 156 ILE A N 1
ATOM 1351 C CA . ILE A 1 156 ? 0.798 -20.442 -14.688 1.00 96.00 156 ILE A CA 1
ATOM 1352 C C . ILE A 1 156 ? 1.160 -21.777 -15.352 1.00 96.00 156 ILE A C 1
ATOM 1354 O O . ILE A 1 156 ? 0.987 -22.832 -14.749 1.00 96.00 156 ILE A O 1
ATOM 1358 N N . VAL A 1 157 ? 1.724 -21.750 -16.563 1.00 94.81 157 VAL A N 1
ATOM 1359 C CA . VAL A 1 157 ? 2.133 -22.978 -17.268 1.00 94.81 157 VAL A CA 1
ATOM 1360 C C . VAL A 1 157 ? 3.179 -23.754 -16.467 1.00 94.81 157 VAL A C 1
ATOM 1362 O O . VAL A 1 157 ? 3.042 -24.966 -16.295 1.00 94.81 157 VAL A O 1
ATOM 1365 N N . TYR A 1 158 ? 4.199 -23.070 -15.942 1.00 91.56 158 TYR A N 1
ATOM 1366 C CA . TYR A 1 158 ? 5.254 -23.693 -15.143 1.00 91.56 158 TYR A CA 1
ATOM 1367 C C . TYR A 1 158 ? 4.700 -24.374 -13.882 1.00 91.56 158 TYR A C 1
ATOM 1369 O O . TYR A 1 158 ? 4.994 -25.540 -13.616 1.00 91.56 158 TYR A O 1
ATOM 1377 N N . THR A 1 159 ? 3.849 -23.673 -13.132 1.00 87.69 159 THR A N 1
ATOM 1378 C CA . THR A 1 159 ? 3.273 -24.177 -11.875 1.00 87.69 159 THR A CA 1
ATOM 1379 C C . THR A 1 159 ? 2.287 -25.326 -12.088 1.00 87.69 159 THR A C 1
ATOM 1381 O O . THR A 1 159 ? 2.334 -26.310 -11.352 1.00 87.69 159 THR A O 1
ATOM 1384 N N . CYS A 1 160 ? 1.447 -25.266 -13.125 1.00 81.62 160 CYS A N 1
ATOM 1385 C CA . CYS A 1 160 ? 0.526 -26.354 -13.468 1.00 81.62 160 CYS A CA 1
ATOM 1386 C C . CYS A 1 160 ? 1.229 -27.587 -14.060 1.00 81.62 160 CYS A C 1
ATOM 1388 O O . CYS A 1 160 ? 0.720 -28.696 -13.928 1.00 81.62 160 CYS A O 1
ATOM 1390 N N . SER A 1 161 ? 2.389 -27.417 -14.700 1.00 74.75 161 SER A N 1
ATOM 1391 C CA . SER A 1 161 ? 3.165 -28.542 -15.244 1.00 74.75 161 SER A CA 1
ATOM 1392 C C . SER A 1 161 ? 4.001 -29.237 -14.161 1.00 74.75 161 SER A C 1
ATOM 1394 O O . SER A 1 161 ? 4.142 -30.457 -14.180 1.00 74.75 161 SER A O 1
ATOM 1396 N N . GLY A 1 162 ? 4.511 -28.485 -13.176 1.00 58.56 162 GLY A N 1
ATOM 1397 C CA . GLY A 1 162 ? 5.263 -29.024 -12.035 1.00 58.56 162 GLY A CA 1
ATOM 1398 C C . GLY A 1 162 ? 4.408 -29.730 -10.972 1.00 58.56 162 GLY A C 1
ATOM 1399 O O . GLY A 1 162 ? 4.928 -30.530 -10.198 1.00 58.56 162 GLY A O 1
ATOM 1400 N N . SER A 1 163 ? 3.091 -29.498 -10.938 1.00 52.84 163 SER A N 1
ATOM 1401 C CA . SER A 1 163 ? 2.180 -30.222 -10.038 1.00 52.84 163 SER A CA 1
ATOM 1402 C C . SER A 1 163 ? 1.858 -31.646 -10.511 1.00 52.84 163 SER A C 1
ATOM 1404 O O . SER A 1 163 ? 1.377 -32.454 -9.716 1.00 52.84 163 SER A O 1
ATOM 1406 N N . GLN A 1 164 ? 2.172 -32.004 -11.764 1.00 49.47 164 GLN A N 1
ATOM 1407 C CA . GLN A 1 164 ? 1.999 -33.374 -12.261 1.00 49.47 164 GLN A CA 1
ATOM 1408 C C . GLN A 1 164 ? 3.153 -34.322 -11.888 1.00 49.47 164 GLN A C 1
ATOM 1410 O O . GLN A 1 164 ? 2.970 -35.537 -11.930 1.00 49.47 164 GLN A O 1
ATOM 1415 N N . THR A 1 165 ? 4.321 -33.814 -11.477 1.00 47.50 165 THR A N 1
ATOM 1416 C CA . THR A 1 165 ? 5.502 -34.649 -11.178 1.00 47.50 165 THR A CA 1
ATOM 1417 C C . THR A 1 165 ? 5.701 -34.975 -9.695 1.00 47.50 165 THR A C 1
ATOM 1419 O O . THR A 1 165 ? 6.476 -35.876 -9.390 1.00 47.50 165 THR A O 1
ATOM 1422 N N . HIS A 1 166 ? 4.973 -34.337 -8.770 1.00 45.84 166 HIS A N 1
ATOM 1423 C CA . HIS A 1 166 ? 5.128 -34.564 -7.321 1.00 45.84 166 HIS A CA 1
ATOM 1424 C C . HIS A 1 166 ? 4.036 -35.418 -6.651 1.00 45.84 166 HIS A C 1
ATOM 1426 O O . HIS A 1 166 ? 4.062 -35.583 -5.437 1.00 45.84 166 HIS A O 1
ATOM 1432 N N . ASN A 1 167 ? 3.128 -36.033 -7.420 1.00 39.03 167 ASN A N 1
ATOM 1433 C CA . ASN A 1 167 ? 2.069 -36.910 -6.891 1.00 39.03 167 ASN A CA 1
ATOM 1434 C C . ASN A 1 167 ? 2.267 -38.405 -7.223 1.00 39.03 167 ASN A C 1
ATOM 1436 O O . ASN A 1 167 ? 1.310 -39.156 -7.406 1.00 39.03 167 ASN A O 1
ATOM 1440 N N . ARG A 1 168 ? 3.522 -38.863 -7.296 1.00 44.81 168 ARG A N 1
ATOM 1441 C CA . ARG A 1 168 ? 3.867 -40.293 -7.313 1.00 44.81 168 ARG A CA 1
ATOM 1442 C C . ARG A 1 168 ? 4.964 -40.575 -6.298 1.00 44.81 168 ARG A C 1
ATOM 1444 O O . ARG A 1 168 ? 6.130 -40.459 -6.640 1.00 44.81 168 ARG A O 1
ATOM 1451 N N . GLN A 1 169 ? 4.552 -40.941 -5.086 1.00 39.00 169 GLN A N 1
ATOM 1452 C CA . GLN A 1 169 ? 5.141 -41.971 -4.212 1.00 39.00 169 GLN A CA 1
ATOM 1453 C C . GLN A 1 169 ? 4.774 -41.677 -2.755 1.00 39.00 169 GLN A C 1
ATOM 1455 O O . GLN A 1 169 ? 5.583 -41.125 -2.029 1.00 39.00 169 GLN A O 1
ATOM 1460 N N . TYR A 1 170 ? 3.560 -42.061 -2.356 1.00 38.97 170 TYR A N 1
ATOM 1461 C CA . TYR A 1 170 ? 3.261 -42.593 -1.021 1.00 38.97 170 TYR A CA 1
ATOM 1462 C C . TYR A 1 170 ? 2.033 -43.509 -1.153 1.00 38.97 170 TYR A C 1
ATOM 1464 O O . TYR A 1 170 ? 0.898 -43.099 -0.922 1.00 38.97 170 TYR A O 1
ATOM 1472 N N . VAL A 1 171 ? 2.293 -44.735 -1.616 1.00 38.56 171 VAL A N 1
ATOM 1473 C CA . VAL A 1 171 ? 1.609 -45.973 -1.211 1.00 38.56 171 VAL A CA 1
ATOM 1474 C C . VAL A 1 171 ? 2.719 -46.942 -0.843 1.00 38.56 171 VAL A C 1
ATOM 1476 O O . VAL A 1 171 ? 3.692 -46.994 -1.632 1.00 38.56 171 VAL A O 1
#

Secondary structure (DSSP, 8-state):
-HHHIIIIIHHH-PPEEEEESSPPPHHHHHHHHTT-SS-EEEEEPPHHHHSPPTTS-HHHHHHHHHHHHHTT-TTTT-HHHHHHHHHHHHTGGGSGGGTT-S------TT----S---S-HHHHHHHTT-----S------GGG-TTHHHHHHHHHHHHHHHTTSSS----

Sequence (171 aa):
MKQLEDRFNRKFQYPYVFLNDEPFMQSFKHHIWALTNATVEFGLIPSDHWHQPSWIDEERASKSRDDMIKNDVIYRGSVSYRNMCRFNSGFFYRHELLQKYRYYWRVEPDIQLFCDVDYDPFLMMQDQNKVYSFTITLYEFPTTIPTLWNAVKSFIVYTCSGSQTHNRQYV

InterPro domains:
  IPR002685 Glycosyl transferase, family 15 [PF01793] (1-157)
  IPR002685 Glycosyl transferase, family 15 [PTHR31121] (1-157)
  IPR029044 Nucleotide-diphospho-sugar transferases [G3DSA:3.90.550.10] (1-169)
  IPR029044 Nucleotide-diphospho-sugar transferases [SSF53448] (1-157)

Organism: NCBI:txid1912936

Radius of gyration: 20.55 Å; chains: 1; bounding box: 45×62×44 Å